Protein AF-A0A8D5U3D4-F1 (afdb_monomer_lite)

Structure (mmCIF, N/CA/C/O backbone):
data_AF-A0A8D5U3D4-F1
#
_entry.id   AF-A0A8D5U3D4-F1
#
loop_
_atom_site.group_PDB
_atom_site.id
_atom_site.type_symbol
_atom_site.label_atom_id
_atom_site.label_alt_id
_atom_site.label_comp_id
_atom_site.label_asym_id
_atom_site.label_entity_id
_atom_site.label_seq_id
_atom_site.pdbx_PDB_ins_code
_atom_site.Cartn_x
_atom_site.Cartn_y
_atom_site.Cartn_z
_atom_site.occupancy
_atom_site.B_iso_or_equiv
_atom_site.auth_seq_id
_atom_site.auth_comp_id
_atom_site.auth_asym_id
_atom_site.auth_atom_id
_atom_site.pdbx_PDB_model_num
ATOM 1 N N . MET A 1 1 ? -16.219 13.755 8.614 1.00 68.81 1 MET A N 1
ATOM 2 C CA . MET A 1 1 ? -15.587 12.631 7.891 1.00 68.81 1 MET A CA 1
ATOM 3 C C . MET A 1 1 ? -15.618 11.406 8.786 1.00 68.81 1 MET A C 1
ATOM 5 O O . MET A 1 1 ? -15.132 11.502 9.914 1.00 68.81 1 MET A O 1
ATOM 9 N N . SER A 1 2 ? -16.259 10.322 8.340 1.00 86.62 2 SER A N 1
A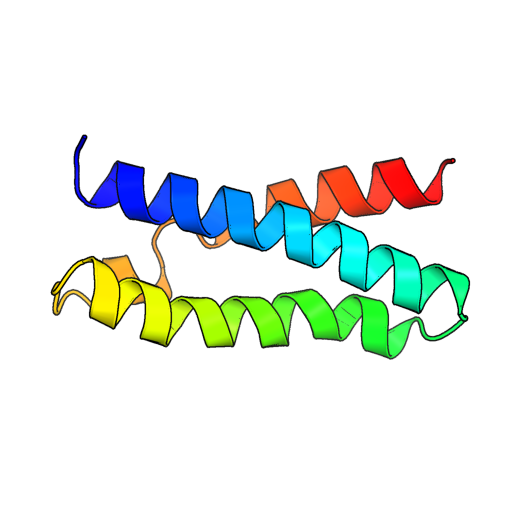TOM 10 C CA . SER A 1 2 ? -16.405 9.107 9.150 1.00 86.62 2 SER A CA 1
ATOM 11 C C . SER A 1 2 ? -15.041 8.438 9.379 1.00 86.62 2 SER A C 1
ATOM 13 O O . SER A 1 2 ? -14.077 8.719 8.663 1.00 86.62 2 SER A O 1
ATOM 15 N N . ILE A 1 3 ? -14.927 7.578 10.398 1.00 86.69 3 ILE A N 1
ATOM 16 C CA . ILE A 1 3 ? -13.692 6.810 10.649 1.00 86.69 3 ILE A CA 1
ATOM 17 C C . ILE A 1 3 ? -13.341 5.968 9.414 1.00 86.69 3 ILE A C 1
ATOM 19 O O . ILE A 1 3 ? -12.180 5.918 9.012 1.00 86.69 3 ILE A O 1
ATOM 23 N N . ASP A 1 4 ? -14.353 5.394 8.768 1.00 86.25 4 ASP A N 1
ATOM 24 C CA . ASP A 1 4 ? -14.217 4.608 7.544 1.00 86.25 4 ASP A CA 1
ATOM 25 C C . ASP A 1 4 ? -13.579 5.411 6.403 1.00 86.25 4 ASP A C 1
ATOM 27 O O . ASP A 1 4 ? -12.649 4.919 5.760 1.00 86.25 4 ASP A O 1
ATOM 31 N N . ASP A 1 5 ? -14.020 6.654 6.191 1.00 88.94 5 ASP A N 1
ATOM 32 C CA . ASP A 1 5 ? -13.475 7.530 5.144 1.00 88.94 5 ASP A CA 1
ATOM 33 C C . ASP A 1 5 ? -12.019 7.914 5.433 1.00 88.94 5 ASP A C 1
ATOM 35 O O . ASP A 1 5 ? -11.202 8.008 4.518 1.00 88.94 5 ASP A O 1
ATOM 39 N N . LYS A 1 6 ? -11.666 8.108 6.712 1.00 88.12 6 LYS A N 1
ATOM 40 C CA . LYS A 1 6 ? -10.283 8.394 7.138 1.00 88.12 6 LYS A CA 1
ATOM 41 C C . LYS A 1 6 ? -9.347 7.236 6.836 1.00 88.12 6 LYS A C 1
ATOM 43 O O . LYS A 1 6 ? -8.264 7.466 6.304 1.00 88.12 6 LYS A O 1
ATOM 48 N N . ILE A 1 7 ? -9.770 6.008 7.129 1.00 91.44 7 ILE A N 1
ATOM 49 C CA . ILE A 1 7 ? -8.980 4.806 6.831 1.00 91.44 7 ILE A CA 1
ATOM 50 C C . ILE A 1 7 ? -8.807 4.652 5.320 1.00 91.44 7 ILE A C 1
ATOM 52 O O . ILE A 1 7 ? -7.702 4.374 4.851 1.00 91.44 7 ILE A O 1
ATOM 56 N N . LEU A 1 8 ? -9.883 4.870 4.560 1.00 93.62 8 LEU A N 1
ATOM 57 C CA . LEU A 1 8 ? -9.864 4.768 3.106 1.00 93.62 8 LEU A CA 1
ATOM 58 C C . LEU A 1 8 ? -8.898 5.783 2.481 1.00 93.62 8 LEU A C 1
ATOM 60 O O . LEU A 1 8 ? -8.037 5.399 1.694 1.00 93.62 8 LEU A O 1
ATOM 64 N N . ALA A 1 9 ? -8.994 7.054 2.880 1.00 92.69 9 ALA A N 1
ATOM 65 C CA . ALA A 1 9 ? -8.120 8.118 2.395 1.00 92.69 9 ALA A CA 1
ATOM 66 C C . ALA A 1 9 ? -6.652 7.883 2.783 1.00 92.69 9 ALA A C 1
ATOM 68 O O . ALA A 1 9 ? -5.759 8.031 1.950 1.00 92.69 9 ALA A O 1
ATOM 69 N N . PHE A 1 10 ? -6.395 7.455 4.023 1.00 93.75 10 PHE A N 1
ATOM 70 C CA . PHE A 1 10 ? -5.043 7.151 4.492 1.00 93.75 10 PHE A CA 1
ATOM 71 C C . PHE A 1 10 ? -4.395 6.026 3.677 1.00 93.75 10 PHE A C 1
ATOM 73 O O . PHE A 1 10 ? -3.256 6.152 3.228 1.00 93.75 10 PHE A O 1
ATOM 80 N N . ARG A 1 11 ? -5.131 4.935 3.438 1.00 94.50 11 ARG A N 1
ATOM 81 C CA . ARG A 1 11 ? -4.636 3.807 2.641 1.00 94.50 11 ARG A CA 1
ATOM 82 C C . ARG A 1 11 ? -4.490 4.157 1.164 1.00 94.50 11 ARG A C 1
ATOM 84 O O . ARG A 1 11 ? -3.531 3.713 0.546 1.00 94.50 11 ARG A O 1
ATOM 91 N N . ALA A 1 12 ? -5.372 4.988 0.613 1.00 94.81 12 ALA A N 1
ATOM 92 C CA . ALA A 1 12 ? -5.209 5.512 -0.740 1.00 94.81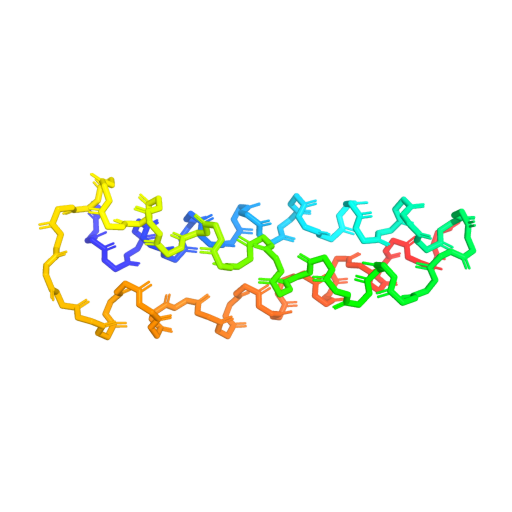 12 ALA A CA 1
ATOM 93 C C . ALA A 1 12 ? -3.910 6.322 -0.875 1.00 94.81 12 ALA A C 1
ATOM 95 O O . ALA A 1 12 ? -3.133 6.090 -1.796 1.00 94.81 12 ALA A O 1
ATOM 96 N N . PHE A 1 13 ? -3.621 7.205 0.083 1.00 95.62 13 PHE A N 1
ATOM 97 C CA . PHE A 1 13 ? -2.380 7.979 0.093 1.00 95.62 13 PHE A CA 1
ATOM 98 C C . PHE A 1 13 ? -1.136 7.090 0.241 1.00 95.62 13 PHE A C 1
ATOM 100 O O . PHE A 1 13 ? -0.173 7.229 -0.514 1.00 95.62 13 PHE A O 1
ATOM 107 N N . ALA A 1 14 ? -1.174 6.119 1.158 1.00 95.69 14 ALA A N 1
ATOM 108 C CA . ALA A 1 14 ? -0.093 5.151 1.326 1.00 95.69 14 ALA A CA 1
ATOM 109 C C . ALA A 1 14 ? 0.156 4.323 0.050 1.00 95.69 14 ALA A C 1
ATOM 111 O O . ALA A 1 14 ? 1.305 4.014 -0.262 1.00 95.69 14 ALA A O 1
ATOM 112 N N . ALA A 1 15 ? -0.895 3.998 -0.709 1.00 96.81 15 ALA A N 1
ATOM 113 C CA . ALA A 1 15 ? -0.785 3.272 -1.971 1.00 96.81 15 ALA A CA 1
ATOM 114 C C . ALA A 1 15 ? -0.107 4.086 -3.081 1.00 96.81 15 ALA A C 1
ATOM 116 O O . ALA A 1 15 ? 0.680 3.528 -3.843 1.00 96.81 15 ALA A O 1
ATOM 117 N N . ILE A 1 16 ? -0.351 5.400 -3.143 1.00 97.06 16 ILE A N 1
ATOM 118 C CA . ILE A 1 16 ? 0.337 6.302 -4.082 1.00 97.06 16 ILE A CA 1
ATOM 119 C C . ILE A 1 16 ? 1.844 6.292 -3.806 1.00 97.06 16 ILE A C 1
ATOM 121 O O . ILE A 1 16 ? 2.642 6.045 -4.709 1.00 97.06 16 ILE A O 1
ATOM 125 N N . ILE A 1 17 ? 2.235 6.495 -2.544 1.00 96.12 17 ILE A N 1
ATOM 126 C CA . ILE A 1 17 ? 3.647 6.454 -2.129 1.00 96.12 17 ILE A CA 1
ATOM 127 C C . ILE A 1 17 ? 4.251 5.080 -2.444 1.00 96.12 17 ILE A C 1
ATOM 129 O O . ILE A 1 17 ? 5.351 4.984 -2.987 1.00 96.12 17 ILE A O 1
ATOM 133 N N . CYS A 1 18 ? 3.509 4.011 -2.156 1.00 96.62 18 CYS A N 1
ATOM 134 C CA . CYS A 1 18 ? 3.919 2.648 -2.452 1.00 96.62 18 CYS A CA 1
ATOM 135 C C . CYS A 1 18 ? 4.193 2.415 -3.941 1.00 96.62 18 CYS A C 1
ATOM 137 O O . CYS A 1 18 ? 5.181 1.764 -4.281 1.00 96.62 18 CYS A O 1
ATOM 139 N N . ALA A 1 19 ? 3.345 2.932 -4.831 1.00 96.19 19 ALA A N 1
ATOM 140 C CA . ALA A 1 19 ? 3.521 2.792 -6.274 1.00 96.19 19 ALA A CA 1
ATOM 141 C C . ALA A 1 19 ? 4.799 3.479 -6.761 1.00 96.19 19 ALA A C 1
ATOM 143 O O . ALA A 1 19 ? 5.549 2.891 -7.537 1.00 96.19 19 ALA A O 1
ATOM 144 N N . ILE A 1 20 ? 5.089 4.677 -6.244 1.00 95.38 20 ILE A N 1
ATOM 145 C CA . ILE A 1 20 ? 6.310 5.425 -6.569 1.00 95.38 20 ILE A CA 1
ATOM 146 C C . ILE A 1 20 ? 7.553 4.647 -6.119 1.00 95.38 20 ILE A C 1
ATOM 148 O O . ILE A 1 20 ? 8.486 4.470 -6.896 1.00 95.38 20 ILE A O 1
ATOM 152 N N . ILE A 1 21 ? 7.556 4.116 -4.892 1.00 95.06 21 ILE A N 1
ATOM 153 C CA . ILE A 1 21 ? 8.675 3.305 -4.383 1.00 95.06 21 ILE A CA 1
ATOM 154 C C . ILE A 1 21 ? 8.838 2.022 -5.214 1.00 95.06 21 ILE A C 1
ATOM 156 O O . ILE A 1 21 ? 9.951 1.664 -5.599 1.00 95.06 21 ILE A O 1
ATOM 160 N N . SER A 1 22 ? 7.726 1.357 -5.545 1.00 95.00 22 SER A N 1
ATOM 161 C CA . SER A 1 22 ? 7.728 0.151 -6.385 1.00 95.00 22 SER A CA 1
ATOM 162 C C . SER A 1 22 ? 8.300 0.444 -7.775 1.00 95.00 22 SER A C 1
ATOM 164 O O . SER A 1 22 ? 9.041 -0.375 -8.318 1.00 95.00 22 SER A O 1
ATOM 166 N N . PHE A 1 23 ? 7.995 1.612 -8.347 1.00 94.25 23 PHE A N 1
ATOM 167 C CA . PHE A 1 23 ? 8.543 2.064 -9.624 1.00 94.25 23 PHE A CA 1
ATOM 168 C C . PHE A 1 23 ? 10.056 2.279 -9.545 1.00 94.25 23 PHE A C 1
ATOM 170 O O . PHE A 1 23 ? 10.776 1.724 -10.369 1.00 94.25 23 PHE A O 1
ATOM 177 N N . VAL A 1 24 ? 10.556 2.980 -8.520 1.00 93.31 24 VAL A N 1
ATOM 178 C CA . VAL A 1 24 ? 12.003 3.191 -8.326 1.00 93.31 24 VAL A CA 1
ATOM 179 C C . VAL A 1 24 ? 12.751 1.856 -8.267 1.00 93.31 24 VAL A C 1
ATOM 181 O O . VAL A 1 24 ? 13.735 1.673 -8.982 1.00 93.31 24 VAL A O 1
ATOM 184 N N . PHE A 1 25 ? 12.255 0.881 -7.496 1.00 91.62 25 PHE A N 1
ATOM 185 C CA . PHE A 1 25 ? 12.855 -0.458 -7.471 1.0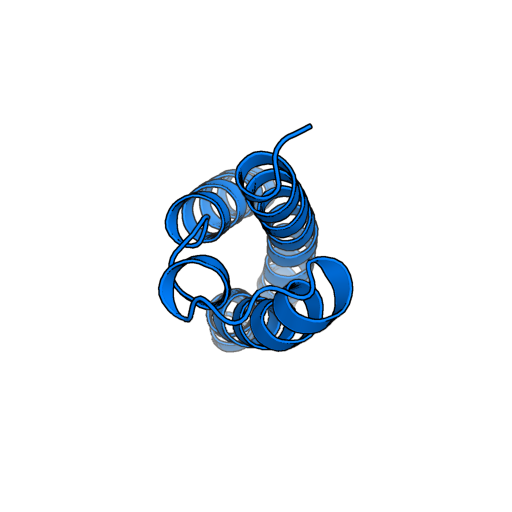0 91.62 25 PHE A CA 1
ATOM 186 C C . PHE A 1 25 ? 12.752 -1.193 -8.813 1.00 91.62 25 PHE A C 1
ATOM 188 O O . PHE A 1 25 ? 13.675 -1.922 -9.177 1.00 91.62 25 PHE A O 1
ATOM 195 N N . GLY A 1 26 ? 11.664 -0.989 -9.560 1.00 87.88 26 GLY A N 1
ATOM 196 C CA . GLY A 1 26 ? 11.498 -1.521 -10.912 1.00 87.88 26 GLY A CA 1
ATOM 197 C C . GLY A 1 26 ? 12.553 -0.985 -11.885 1.00 87.88 26 GLY A C 1
ATOM 198 O O . GLY A 1 26 ? 13.198 -1.773 -12.571 1.00 87.88 26 GLY A O 1
ATOM 199 N N . VAL A 1 27 ? 12.798 0.330 -11.878 1.00 87.69 27 VAL A N 1
ATOM 200 C CA . VAL A 1 27 ? 13.810 0.995 -12.724 1.00 87.69 27 VAL A CA 1
ATOM 201 C C . VAL A 1 27 ? 15.231 0.537 -12.381 1.00 87.69 27 VAL A C 1
ATOM 203 O O . VAL A 1 27 ? 16.063 0.382 -13.269 1.00 87.69 27 VAL A O 1
ATOM 206 N N . MET A 1 28 ? 15.510 0.243 -11.109 1.00 88.31 28 MET A N 1
ATOM 207 C CA . MET A 1 28 ? 16.799 -0.311 -10.666 1.00 88.31 28 MET A CA 1
ATOM 208 C C . MET A 1 28 ? 16.990 -1.801 -11.022 1.00 88.31 28 MET A C 1
ATOM 210 O O . MET A 1 28 ? 17.996 -2.395 -10.640 1.00 88.31 28 MET A O 1
ATOM 214 N N . GLY A 1 29 ? 16.031 -2.433 -11.712 1.00 85.12 29 GLY A N 1
ATOM 215 C CA . GLY A 1 29 ? 16.071 -3.855 -12.071 1.00 85.12 29 GLY A CA 1
ATOM 216 C C . GLY A 1 29 ? 15.732 -4.810 -10.918 1.00 85.12 29 GLY A C 1
ATOM 217 O O . GLY A 1 29 ? 15.843 -6.027 -11.063 1.00 85.12 29 GLY A O 1
ATOM 218 N N . MET A 1 30 ? 15.287 -4.294 -9.768 1.00 90.12 30 MET A N 1
ATOM 219 C CA . MET A 1 30 ? 14.963 -5.074 -8.569 1.00 90.12 30 MET A CA 1
ATOM 220 C C . MET A 1 30 ? 13.477 -5.466 -8.537 1.00 90.12 30 MET A C 1
ATOM 222 O O . MET A 1 30 ? 12.720 -5.054 -7.655 1.00 90.12 30 MET A O 1
ATOM 226 N N . LEU A 1 31 ? 13.046 -6.300 -9.488 1.00 83.19 31 LEU A N 1
ATOM 227 C CA . LEU A 1 31 ? 11.634 -6.689 -9.642 1.00 83.19 31 LEU A CA 1
ATOM 228 C C . LEU A 1 31 ? 11.033 -7.312 -8.372 1.00 83.19 31 LEU A C 1
ATOM 230 O O . LEU A 1 31 ? 9.929 -6.953 -7.972 1.00 83.19 31 LEU A O 1
ATOM 234 N N . THR A 1 32 ? 11.767 -8.186 -7.678 1.00 86.00 32 THR A N 1
ATOM 235 C CA . THR A 1 32 ? 11.289 -8.800 -6.426 1.00 86.00 32 THR A CA 1
ATOM 236 C C . THR A 1 32 ? 11.011 -7.754 -5.343 1.00 86.00 32 THR A C 1
ATOM 238 O O . THR A 1 32 ? 10.005 -7.844 -4.642 1.00 86.00 32 THR A O 1
ATOM 241 N N . ALA A 1 33 ? 11.863 -6.729 -5.224 1.00 87.38 33 ALA A N 1
ATOM 242 C CA . ALA A 1 33 ? 11.660 -5.643 -4.265 1.00 87.38 33 ALA A CA 1
ATOM 243 C C . ALA A 1 33 ? 10.441 -4.786 -4.637 1.00 87.38 33 ALA A C 1
ATOM 245 O O . ALA A 1 33 ? 9.671 -4.397 -3.759 1.00 87.38 33 ALA A O 1
ATOM 246 N N . SER A 1 34 ? 10.211 -4.572 -5.936 1.00 88.88 34 SER A N 1
ATOM 247 C CA . SER A 1 34 ? 9.025 -3.882 -6.451 1.00 88.88 34 SER A CA 1
ATOM 248 C C . SER A 1 34 ? 7.721 -4.567 -6.008 1.00 88.88 34 SER A C 1
ATOM 250 O O . SER A 1 34 ? 6.838 -3.912 -5.459 1.00 88.88 34 SER A O 1
ATOM 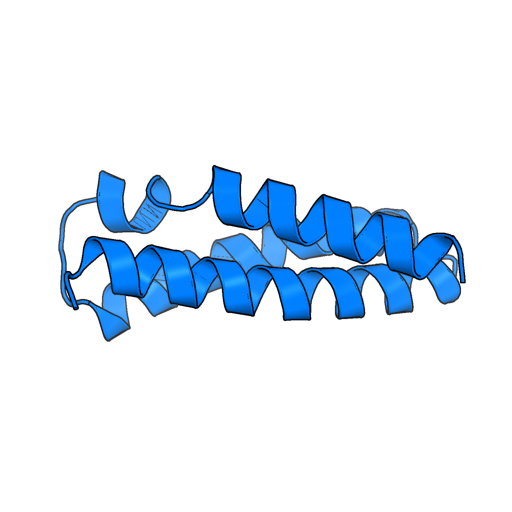252 N N . TYR A 1 35 ? 7.637 -5.899 -6.115 1.00 87.94 35 TYR A N 1
ATOM 253 C CA . TYR A 1 35 ? 6.452 -6.660 -5.686 1.00 87.94 35 TYR A CA 1
ATOM 254 C C . TYR A 1 35 ? 6.314 -6.821 -4.164 1.00 87.94 35 TYR A C 1
ATOM 256 O O . TYR A 1 35 ? 5.200 -6.955 -3.660 1.00 87.94 35 TYR A O 1
ATOM 264 N N . LEU A 1 36 ? 7.418 -6.800 -3.410 1.00 93.75 36 LEU A N 1
ATOM 265 C CA . LEU A 1 36 ? 7.383 -6.879 -1.942 1.00 93.75 36 LEU A CA 1
ATOM 266 C C . LEU A 1 36 ? 7.019 -5.546 -1.276 1.00 93.75 36 LEU A C 1
ATOM 268 O O . LEU A 1 36 ? 6.459 -5.537 -0.179 1.00 93.75 36 LEU A O 1
ATOM 272 N N . THR A 1 37 ? 7.293 -4.423 -1.938 1.00 94.31 37 THR A N 1
ATOM 273 C CA . THR A 1 37 ? 6.997 -3.067 -1.452 1.00 94.31 37 THR A CA 1
ATOM 274 C C . THR A 1 37 ? 5.546 -2.879 -0.969 1.00 94.31 37 THR A C 1
ATOM 276 O O . THR A 1 37 ? 5.371 -2.443 0.175 1.00 94.31 37 THR A O 1
ATOM 279 N N . PRO A 1 38 ? 4.494 -3.239 -1.737 1.00 94.81 38 PRO A N 1
ATOM 280 C CA . PRO A 1 38 ? 3.107 -3.118 -1.277 1.00 94.81 38 PRO A CA 1
ATOM 281 C C . PRO A 1 38 ? 2.801 -3.942 -0.040 1.00 94.81 38 PRO A C 1
ATOM 283 O O . PRO A 1 38 ? 2.071 -3.465 0.824 1.00 94.81 38 PRO A O 1
ATOM 286 N N . LEU A 1 39 ? 3.388 -5.131 0.098 1.00 94.81 39 LEU A N 1
ATOM 287 C CA . LEU A 1 39 ? 3.202 -5.956 1.287 1.00 94.81 39 LEU A CA 1
ATOM 288 C C . LEU A 1 39 ? 3.765 -5.249 2.528 1.00 94.81 39 LEU A C 1
ATOM 290 O O . LEU A 1 39 ? 3.069 -5.104 3.532 1.00 94.81 39 LEU A O 1
ATOM 294 N N . VAL A 1 40 ? 5.011 -4.773 2.446 1.00 94.75 40 VAL A N 1
ATOM 295 C CA . VAL A 1 40 ? 5.702 -4.126 3.570 1.00 94.75 40 VAL A CA 1
ATOM 296 C C . VAL A 1 40 ? 4.998 -2.834 3.971 1.00 94.75 40 VAL A C 1
ATOM 298 O O . VAL A 1 40 ? 4.684 -2.642 5.144 1.00 94.75 40 VAL A O 1
ATOM 301 N N 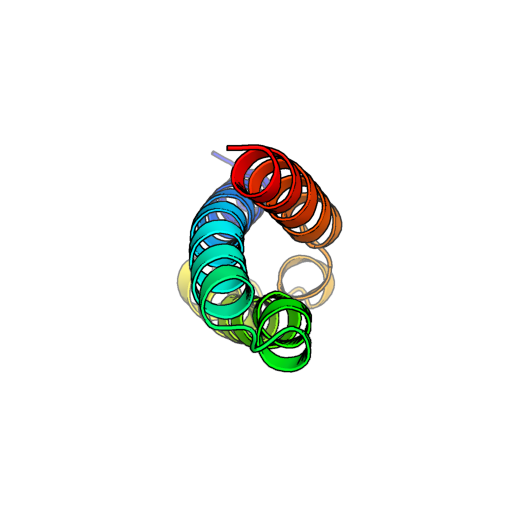. ILE A 1 41 ? 4.686 -1.966 3.007 1.00 95.88 41 ILE A N 1
ATOM 302 C CA . ILE A 1 41 ? 4.021 -0.690 3.291 1.00 95.88 41 ILE A CA 1
ATOM 303 C C . ILE A 1 41 ? 2.626 -0.929 3.855 1.00 95.88 41 ILE A C 1
ATOM 305 O O . ILE A 1 41 ? 2.240 -0.283 4.829 1.00 95.88 41 ILE A O 1
ATOM 309 N N . TYR A 1 42 ? 1.883 -1.891 3.312 1.00 95.25 42 TYR A N 1
ATOM 310 C CA . TYR A 1 42 ? 0.571 -2.231 3.837 1.00 95.25 42 TYR A CA 1
ATOM 311 C C . TYR A 1 42 ? 0.634 -2.690 5.298 1.00 95.25 42 TYR A C 1
ATOM 313 O O . TYR A 1 42 ? -0.153 -2.216 6.121 1.00 95.25 42 TYR A O 1
ATOM 321 N N . LEU A 1 43 ? 1.601 -3.542 5.654 1.00 94.62 43 LEU A N 1
ATOM 322 C CA . LEU A 1 43 ? 1.815 -3.962 7.041 1.00 94.62 43 LEU A CA 1
ATOM 323 C C . LEU A 1 43 ? 2.121 -2.777 7.966 1.00 94.62 43 LEU A C 1
ATOM 325 O O . LEU A 1 43 ? 1.652 -2.774 9.100 1.00 94.62 43 LEU A O 1
ATOM 329 N N . LEU A 1 44 ? 2.819 -1.744 7.481 1.00 94.00 44 LEU A N 1
ATOM 330 C CA . LEU A 1 44 ? 3.049 -0.500 8.228 1.00 94.00 44 LEU A CA 1
ATOM 331 C C . LEU A 1 44 ? 1.775 0.348 8.384 1.00 94.00 44 LEU A C 1
ATOM 333 O O . LEU A 1 44 ? 1.627 1.059 9.380 1.00 94.00 44 LEU A O 1
ATOM 337 N N . THR A 1 45 ? 0.814 0.250 7.458 1.00 93.88 45 THR A N 1
ATOM 338 C CA . THR A 1 45 ? -0.469 0.960 7.603 1.00 93.88 45 THR A CA 1
ATOM 339 C C . THR A 1 45 ? -1.328 0.411 8.742 1.00 93.88 45 THR A C 1
ATOM 341 O O . THR A 1 45 ? -2.097 1.165 9.328 1.00 93.88 45 THR A O 1
ATOM 344 N N . ILE A 1 46 ? -1.194 -0.870 9.102 1.00 93.25 46 ILE A N 1
ATOM 345 C CA . ILE A 1 46 ? -1.981 -1.522 10.163 1.00 93.25 46 ILE A CA 1
ATOM 346 C C . ILE A 1 46 ? -1.784 -0.837 11.532 1.00 93.25 46 ILE A C 1
ATOM 348 O O . ILE A 1 46 ? -2.779 -0.383 12.110 1.00 93.25 46 ILE A O 1
ATOM 352 N N . PRO A 1 47 ? -0.554 -0.704 12.075 1.00 92.31 47 PRO A N 1
ATOM 353 C CA . PRO A 1 47 ? -0.347 0.027 13.319 1.00 92.31 47 PRO A CA 1
ATOM 354 C C . PRO A 1 47 ? -0.715 1.505 13.162 1.00 92.31 47 PRO A C 1
ATOM 356 O O . PRO A 1 47 ? -1.382 2.045 14.040 1.00 92.31 47 PRO A O 1
ATOM 359 N N . ALA A 1 48 ? -0.380 2.146 12.036 1.00 90.62 48 ALA A N 1
ATOM 360 C CA . ALA A 1 48 ? -0.701 3.556 11.806 1.00 90.62 48 ALA A CA 1
ATOM 361 C C . ALA A 1 48 ? -2.215 3.839 11.863 1.00 90.62 48 ALA A C 1
ATOM 363 O O . ALA A 1 48 ? -2.648 4.787 12.519 1.00 90.62 48 ALA A O 1
ATOM 364 N N . VAL A 1 49 ? -3.043 2.983 11.255 1.00 91.88 49 VAL A N 1
ATOM 365 C CA . VAL A 1 49 ? -4.509 3.075 11.324 1.00 91.88 49 VAL A CA 1
ATOM 366 C C . VAL A 1 49 ? -4.999 2.878 12.757 1.00 91.88 49 VAL A C 1
ATOM 368 O O . VAL A 1 49 ? -5.846 3.644 13.220 1.00 91.88 49 VAL A O 1
ATOM 371 N N . LYS A 1 50 ? -4.453 1.899 13.488 1.00 90.44 50 LYS A N 1
ATOM 372 C CA . LYS A 1 50 ? -4.818 1.662 14.892 1.00 90.44 50 LYS A CA 1
ATOM 373 C C . LYS A 1 50 ? -4.536 2.892 15.763 1.00 90.44 50 LYS A C 1
ATOM 375 O O . LYS A 1 50 ? -5.411 3.308 16.517 1.00 90.44 50 LYS A O 1
ATOM 380 N N . TYR A 1 51 ? -3.352 3.492 15.632 1.00 89.88 51 TYR A N 1
ATOM 381 C CA . TYR A 1 51 ? -2.965 4.676 16.406 1.00 89.88 51 TYR A CA 1
ATOM 382 C C . TYR A 1 51 ? -3.792 5.915 16.049 1.00 89.88 51 TYR A C 1
ATOM 384 O O . TYR A 1 51 ? -4.197 6.654 16.939 1.00 89.88 51 TYR A O 1
ATOM 392 N N . THR A 1 52 ? -4.067 6.141 14.764 1.00 87.75 52 THR A N 1
ATOM 393 C CA . THR A 1 52 ? -4.756 7.359 14.302 1.00 87.75 52 THR A CA 1
ATOM 394 C C . THR A 1 52 ? -6.262 7.340 14.544 1.00 87.75 52 THR A C 1
ATOM 396 O O . THR A 1 52 ? -6.860 8.389 14.773 1.00 87.75 52 THR A O 1
ATOM 399 N N . THR A 1 53 ? -6.895 6.167 14.480 1.00 86.31 53 THR A N 1
ATOM 400 C CA . THR A 1 53 ? -8.356 6.050 14.615 1.00 86.31 53 THR A CA 1
ATOM 401 C C . THR A 1 53 ? -8.818 5.628 16.004 1.00 86.31 53 THR A C 1
ATOM 403 O O . THR A 1 53 ? -9.993 5.804 16.314 1.00 86.31 53 THR A O 1
ATOM 406 N N . GLY A 1 54 ? -7.937 5.055 16.834 1.00 85.94 54 GLY A N 1
ATOM 407 C CA . GLY A 1 54 ? -8.281 4.579 18.179 1.00 85.94 54 GLY A CA 1
ATOM 408 C C . GLY A 1 54 ? -9.315 3.446 18.204 1.00 85.94 54 GLY A C 1
ATOM 409 O O . GLY A 1 54 ? -9.838 3.111 19.265 1.00 85.94 54 GLY A O 1
ATOM 410 N N . THR A 1 55 ? -9.643 2.855 17.050 1.00 86.31 55 THR A N 1
ATOM 411 C CA . THR A 1 55 ? -10.612 1.760 16.964 1.00 86.31 55 THR A CA 1
ATOM 412 C C . THR A 1 55 ? -9.980 0.439 17.395 1.00 86.31 55 THR A C 1
ATOM 414 O O . THR A 1 55 ? -8.810 0.181 17.124 1.00 86.31 55 THR A O 1
ATOM 417 N N . ASN A 1 56 ? -10.771 -0.432 18.024 1.00 86.31 56 ASN A N 1
ATOM 418 C CA . ASN A 1 56 ? -10.380 -1.812 18.340 1.00 86.31 56 ASN A CA 1
ATOM 419 C C . ASN A 1 56 ? -10.945 -2.831 17.336 1.00 86.31 56 ASN A C 1
ATOM 421 O O . ASN A 1 56 ? -10.687 -4.031 17.451 1.00 86.31 56 ASN A O 1
ATOM 425 N N . SER A 1 57 ? -11.711 -2.378 16.338 1.00 89.56 57 SER A N 1
ATOM 426 C CA . SER A 1 57 ? -12.280 -3.267 15.327 1.00 89.56 57 SER A CA 1
ATOM 427 C C . SER A 1 57 ? -11.189 -3.798 14.397 1.00 89.56 57 SER A C 1
ATOM 429 O O . SER A 1 57 ? -10.650 -3.071 13.559 1.00 89.56 57 SER A O 1
ATOM 431 N N . ARG A 1 58 ? -10.890 -5.099 14.509 1.00 88.12 58 ARG A N 1
ATOM 432 C CA . ARG A 1 58 ? -9.901 -5.787 13.658 1.00 88.12 58 ARG A CA 1
ATOM 433 C C . ARG A 1 58 ? -10.238 -5.664 12.171 1.00 88.12 58 ARG A C 1
ATOM 435 O O . ARG A 1 58 ? -9.331 -5.521 11.356 1.00 88.12 58 ARG A O 1
ATOM 442 N N . TRP A 1 59 ? -11.526 -5.667 11.824 1.00 88.56 59 TRP A N 1
ATOM 443 C CA . TRP A 1 59 ? -11.980 -5.493 10.444 1.00 88.56 59 TRP A CA 1
ATOM 444 C C . TRP A 1 59 ? -11.642 -4.106 9.890 1.00 88.56 59 TRP A C 1
ATOM 446 O O . TRP A 1 59 ? -11.183 -3.997 8.757 1.00 88.56 59 TRP A O 1
ATOM 456 N N . LEU A 1 60 ? -11.805 -3.051 10.691 1.00 86.31 60 LEU A N 1
ATOM 457 C CA . LEU A 1 60 ? -11.456 -1.692 10.270 1.00 86.31 60 LEU A CA 1
ATOM 458 C C . LEU A 1 60 ? -9.942 -1.508 10.147 1.00 86.31 60 LEU A C 1
ATOM 460 O O . LEU A 1 60 ? -9.473 -0.913 9.183 1.00 86.31 60 LEU A O 1
ATOM 464 N N . ILE A 1 61 ? -9.176 -2.067 11.085 1.00 88.19 61 ILE A N 1
ATOM 465 C CA . ILE A 1 61 ? -7.716 -1.929 11.103 1.00 88.19 61 ILE A CA 1
ATOM 466 C C . ILE A 1 61 ? -7.058 -2.715 9.969 1.00 88.19 61 ILE A C 1
ATOM 468 O O . ILE A 1 61 ? -6.113 -2.224 9.357 1.00 88.19 61 ILE A O 1
ATOM 472 N N . ILE A 1 62 ? -7.515 -3.947 9.722 1.00 89.81 62 ILE A N 1
ATOM 473 C CA . ILE A 1 62 ? -6.891 -4.863 8.764 1.00 89.81 62 ILE A CA 1
ATOM 474 C C . ILE A 1 62 ? -7.645 -4.823 7.442 1.00 89.81 62 ILE A C 1
ATOM 476 O O . ILE A 1 62 ? -7.033 -4.567 6.422 1.00 89.81 62 ILE A O 1
ATOM 480 N N . GLY A 1 63 ? -8.954 -5.048 7.423 1.00 87.81 63 GLY A N 1
ATOM 481 C CA . GLY A 1 63 ? -9.707 -5.257 6.183 1.00 87.81 63 GLY A CA 1
ATOM 482 C C . GLY A 1 63 ? -10.055 -3.977 5.419 1.00 87.81 63 GLY A C 1
ATOM 483 O O . GLY A 1 63 ? -9.939 -3.935 4.195 1.00 87.81 63 GLY A O 1
ATOM 484 N N . LYS A 1 64 ? -10.479 -2.914 6.106 1.00 91.06 64 LYS A N 1
ATOM 485 C CA . LYS A 1 64 ? -11.059 -1.738 5.437 1.00 91.06 64 LYS A CA 1
ATOM 486 C C . LYS A 1 64 ? -10.032 -1.008 4.565 1.00 91.06 64 LYS A C 1
ATOM 488 O O . LYS A 1 64 ? -8.986 -0.590 5.040 1.00 91.06 64 LYS A O 1
ATOM 493 N N . GLY A 1 65 ? -10.329 -0.836 3.277 1.00 87.88 65 GLY A N 1
ATOM 494 C CA . GLY A 1 65 ? -9.460 -0.119 2.333 1.00 87.88 65 GLY A CA 1
ATOM 495 C C . GLY A 1 65 ? -8.242 -0.912 1.845 1.00 87.88 65 GLY A C 1
ATOM 496 O O . GLY A 1 65 ? -7.364 -0.330 1.216 1.00 87.88 65 GLY A O 1
ATOM 497 N N . SER A 1 66 ? -8.167 -2.221 2.117 1.00 93.38 66 SER A N 1
ATOM 498 C CA . SER A 1 66 ? -7.106 -3.096 1.592 1.00 93.38 66 SER A CA 1
ATOM 499 C C . SER A 1 66 ? -7.158 -3.201 0.069 1.00 93.38 66 SER A C 1
ATOM 501 O O . SER A 1 66 ? -6.158 -3.007 -0.613 1.00 93.38 66 SER A O 1
ATOM 503 N N . LEU A 1 67 ? -8.357 -3.416 -0.468 1.00 93.25 67 LEU A N 1
ATOM 504 C CA . LEU A 1 67 ? -8.595 -3.498 -1.903 1.00 93.25 67 LEU A CA 1
ATOM 505 C C . LEU A 1 67 ? -8.315 -2.154 -2.583 1.00 93.25 67 LEU A C 1
ATOM 507 O O . LEU A 1 67 ? -7.674 -2.110 -3.624 1.00 93.25 67 LEU A O 1
ATOM 511 N N . THR A 1 68 ? -8.706 -1.050 -1.945 1.00 94.00 68 THR A N 1
ATOM 512 C CA . THR A 1 68 ? -8.389 0.307 -2.407 1.00 94.00 68 THR A CA 1
ATOM 513 C C . THR A 1 68 ? -6.884 0.543 -2.472 1.00 94.00 68 THR A C 1
ATOM 515 O O . THR A 1 68 ? -6.403 1.085 -3.462 1.00 94.00 68 THR A O 1
ATOM 518 N N . PHE A 1 69 ? -6.138 0.093 -1.458 1.00 96.12 69 PHE A N 1
ATOM 519 C CA . PHE A 1 69 ? -4.681 0.174 -1.457 1.00 96.12 69 PHE A CA 1
ATOM 520 C C . PHE A 1 69 ? -4.079 -0.583 -2.648 1.00 96.12 69 PHE A C 1
ATOM 522 O O . PHE A 1 69 ? -3.302 -0.010 -3.404 1.00 96.12 69 PHE A O 1
ATOM 529 N N . VAL A 1 70 ? -4.475 -1.844 -2.850 1.00 95.69 70 VAL A N 1
ATOM 530 C CA . VAL A 1 70 ? -3.946 -2.690 -3.933 1.00 95.69 70 VAL A CA 1
ATOM 531 C C . VAL A 1 70 ? -4.287 -2.121 -5.310 1.00 95.69 70 VAL A C 1
ATOM 533 O O . VAL A 1 70 ? -3.413 -2.039 -6.166 1.00 95.69 70 VAL A O 1
ATOM 536 N N . VAL A 1 71 ? -5.531 -1.691 -5.527 1.00 96.06 71 VAL A N 1
ATOM 537 C CA . VAL A 1 71 ? -5.970 -1.160 -6.826 1.00 96.06 71 VAL A CA 1
ATOM 538 C C . VAL A 1 71 ? -5.242 0.140 -7.167 1.00 96.06 71 VAL A C 1
ATOM 540 O O . VAL A 1 71 ? -4.734 0.272 -8.277 1.00 96.06 71 VAL A O 1
ATOM 543 N N . ILE A 1 72 ? -5.141 1.084 -6.224 1.00 96.75 72 ILE A N 1
ATOM 544 C CA . ILE A 1 72 ? -4.446 2.361 -6.459 1.00 96.75 72 ILE A CA 1
ATOM 545 C C . ILE A 1 72 ? -2.954 2.130 -6.693 1.00 96.75 72 ILE A C 1
ATOM 547 O O . ILE A 1 72 ? -2.394 2.699 -7.629 1.00 96.75 72 ILE A O 1
ATOM 551 N N . TRP A 1 73 ? -2.322 1.275 -5.880 1.00 96.62 73 TRP A N 1
ATOM 552 C CA . TRP A 1 73 ? -0.921 0.906 -6.064 1.00 96.62 73 TRP A CA 1
ATOM 553 C C . TRP A 1 73 ? -0.683 0.348 -7.471 1.00 96.62 73 TRP A C 1
ATOM 555 O O . TRP A 1 73 ? 0.174 0.854 -8.190 1.00 96.62 73 TRP A O 1
ATOM 565 N N . PHE A 1 74 ? -1.472 -0.650 -7.875 1.00 94.75 74 PHE A N 1
ATOM 566 C CA . PHE A 1 74 ? -1.307 -1.327 -9.156 1.00 94.75 74 PHE A CA 1
ATOM 567 C C . PHE A 1 74 ? -1.532 -0.382 -10.342 1.00 94.75 74 PHE A C 1
ATOM 569 O O . PHE A 1 74 ? -0.727 -0.366 -11.272 1.00 94.75 74 PHE A O 1
ATOM 576 N N . LEU A 1 75 ? -2.584 0.443 -10.301 1.00 96.19 75 LEU A N 1
ATOM 577 C CA . LEU A 1 75 ? -2.883 1.407 -11.364 1.00 96.19 75 LEU A CA 1
ATOM 578 C C . LEU A 1 75 ? -1.764 2.438 -11.535 1.00 96.19 75 LEU A C 1
ATOM 580 O O . LEU A 1 75 ? -1.304 2.662 -12.648 1.00 96.19 75 LEU A O 1
ATOM 584 N N . ILE A 1 76 ? -1.296 3.050 -10.447 1.00 96.12 76 ILE A N 1
ATOM 585 C CA . ILE A 1 76 ? -0.246 4.072 -10.543 1.00 96.12 76 ILE A CA 1
ATOM 586 C C . ILE A 1 76 ? 1.078 3.437 -10.961 1.00 96.12 76 ILE A C 1
ATOM 588 O O . ILE A 1 76 ? 1.765 3.972 -11.822 1.00 96.12 76 ILE A O 1
ATOM 592 N N . TRP A 1 77 ? 1.430 2.286 -10.389 1.00 93.56 77 TRP A N 1
ATOM 593 C CA . TRP A 1 77 ? 2.680 1.606 -10.711 1.00 93.56 77 TRP A CA 1
ATOM 594 C C . TRP A 1 77 ? 2.741 1.180 -12.183 1.00 93.56 77 TRP A C 1
ATOM 596 O O . TRP A 1 77 ? 3.754 1.404 -12.839 1.00 93.56 77 TRP A O 1
ATOM 606 N N . THR A 1 78 ? 1.648 0.639 -12.729 1.00 91.12 78 THR A N 1
ATOM 607 C CA . THR A 1 78 ? 1.576 0.260 -14.150 1.00 91.12 78 THR A CA 1
ATOM 608 C C . THR A 1 78 ? 1.631 1.462 -15.086 1.00 91.12 78 THR A C 1
ATOM 610 O O . THR A 1 78 ? 2.327 1.388 -16.092 1.00 91.12 78 THR A O 1
ATOM 613 N N . VAL A 1 79 ? 0.979 2.579 -14.744 1.00 95.81 79 VAL A N 1
ATOM 614 C CA . VAL A 1 79 ? 1.101 3.833 -15.508 1.00 95.81 79 VAL A CA 1
ATOM 615 C C . VAL A 1 79 ? 2.540 4.352 -15.485 1.00 95.81 79 VAL A C 1
ATOM 617 O O . VAL A 1 79 ? 3.064 4.727 -16.526 1.00 95.81 79 VAL A O 1
ATOM 620 N N . LEU A 1 80 ? 3.204 4.339 -14.325 1.00 91.75 80 LEU A N 1
ATOM 621 C CA . LEU A 1 80 ? 4.593 4.794 -14.206 1.00 91.75 80 LEU A CA 1
ATOM 622 C C . LEU A 1 80 ? 5.566 3.938 -15.026 1.00 91.75 80 LEU A C 1
ATOM 624 O O . LEU A 1 80 ? 6.510 4.477 -15.582 1.00 91.75 80 LEU A O 1
ATOM 628 N N . LEU A 1 81 ? 5.337 2.626 -15.134 1.00 87.56 81 LEU A N 1
ATOM 629 C CA . LEU A 1 81 ? 6.168 1.732 -15.951 1.00 87.56 81 LEU A CA 1
ATOM 630 C C . LEU A 1 81 ? 6.010 1.936 -17.468 1.00 87.56 81 LEU A C 1
ATOM 632 O O . LEU A 1 81 ? 6.805 1.390 -18.229 1.00 87.56 81 LEU A O 1
ATOM 636 N N . GLN A 1 82 ? 4.976 2.654 -17.910 1.00 85.00 82 GLN A N 1
ATOM 637 C CA . GLN A 1 82 ? 4.740 2.968 -19.324 1.00 85.00 82 GLN A CA 1
ATOM 638 C C . GLN A 1 82 ? 5.372 4.298 -19.763 1.00 85.00 82 GLN A C 1
ATOM 640 O O . GLN A 1 82 ? 5.337 4.602 -20.956 1.00 85.00 82 GLN A O 1
ATOM 645 N N . LEU A 1 83 ? 5.895 5.086 -18.817 1.00 75.62 83 LEU A N 1
ATOM 646 C CA . LEU A 1 83 ? 6.596 6.352 -19.055 1.00 75.62 83 LEU A CA 1
ATOM 647 C C . LEU A 1 83 ? 8.084 6.112 -19.326 1.00 75.62 83 LEU A C 1
ATOM 649 O O . LEU A 1 83 ? 8.618 6.820 -20.208 1.00 75.62 83 LEU A O 1
#

Radius of gyration: 13.36 Å; chains: 1; bounding box: 33×21×38 Å

pLDDT: mean 91.22, std 4.79, range [68.81, 97.06]

Sequence (83 aa):
MSIDDKILAFRAFAAIICAIISFVFGVMGMLTASYLTPLVIYLLTIPAVKYTTGTNSRWLIIGKGSLTFVVIWFLIWTVLLQL

Foldseek 3Di:
DDLLVVLQVVLLVLLLVLLVVLLVCVVVVNNVCSVCSLVVSLVVQLVVSCVVSVDPDPCSSNPRNNVVSVVSNVVSNVVSVVD

Secondary structure (DSSP, 8-state):
--HHHHHHHHHHHHHHHHHHHHHHHHHTT-HHHHHHHHHHHHHHHHHHHHHHH----HIIIIITTHHH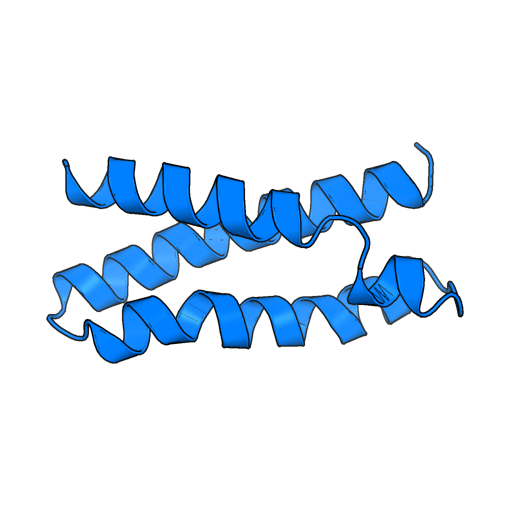HHHHHHHHHHHHTT-